Protein AF-U5DGU8-F1 (afdb_monomer_lite)

pLDDT: mean 71.36, std 16.79, range [36.91, 93.88]

Secondary structure (DSSP, 8-state):
--HHHHHHHHHHHHHHTTS--------------TT--GGGHHHHHSTTHHHHHHHHHHHS-----HHHHHHHHTS-HHHHHH---TTT--HHHHHHHHHHHHHHHHS-PPPP-----

Foldseek 3Di:
DPPVVVVVVVVVVVVVVPPDDPPPPPPDPLVDDPLQDPQLVLLSSPPCLVVQVVVCLVPVPRADDQSNLVSLLSHDPVRLVSSDPPPRDDPVSSVVNNVVSVVRNPPDPDPDPDPPD

Organism: Amborella trichopoda (NCBI:txid13333)

Sequence (117 aa):
MGFNQVFTVFLTVTSLLATSMPVLVQANDVKQPAWWPQCLMSVALVAGCAQEVYSFFQTGKNYPGVDCCEAVLSVGEQCWASFSVPGRLSPGLVHQLNSYCAFIVNTPSAPAPGKMG

InterPro domains:
  IPR008502 Prolamin-like domain [PF05617] (38-86)
  IPR044711 Egg cell-secreted protein 1.1-1.5 [PTHR35293] (24-113)

Structure (mmCIF, N/CA/C/O backbone):
data_AF-U5DGU8-F1
#
_entry.id   AF-U5DGU8-F1
#
loop_
_atom_site.group_PDB
_atom_site.id
_atom_site.type_symbol
_atom_site.label_atom_id
_atom_site.label_alt_id
_atom_site.label_comp_id
_atom_site.label_asym_id
_atom_site.label_entity_id
_atom_site.label_seq_id
_atom_site.pdbx_PDB_ins_code
_atom_site.Cartn_x
_atom_site.Cartn_y
_atom_site.Cartn_z
_atom_site.occupancy
_atom_site.B_iso_or_equiv
_atom_site.auth_seq_id
_atom_site.auth_comp_id
_atom_site.auth_asym_id
_atom_site.auth_atom_id
_atom_site.pdbx_PDB_model_num
ATOM 1 N N . MET A 1 1 ? 1.264 -7.554 -68.930 1.00 52.16 1 MET A N 1
ATOM 2 C CA . MET A 1 1 ? 1.119 -8.532 -67.829 1.00 52.16 1 MET A CA 1
ATOM 3 C C . MET A 1 1 ? 1.616 -7.918 -66.516 1.00 52.16 1 MET A C 1
ATOM 5 O O . MET A 1 1 ? 2.797 -8.027 -66.234 1.00 52.16 1 MET A O 1
ATOM 9 N N . GLY A 1 2 ? 0.773 -7.222 -65.740 1.00 55.28 2 GLY A N 1
ATOM 10 C CA . GLY A 1 2 ? 1.254 -6.501 -64.539 1.00 55.28 2 GLY A CA 1
ATOM 11 C C . GLY A 1 2 ? 0.233 -6.256 -63.425 1.00 55.28 2 GLY A C 1
ATOM 12 O O . GLY A 1 2 ? 0.632 -5.967 -62.308 1.00 55.28 2 GLY A O 1
ATOM 13 N N . PHE A 1 3 ? -1.068 -6.427 -63.680 1.00 52.91 3 PHE A N 1
ATOM 14 C CA . PHE A 1 3 ? -2.097 -6.188 -62.662 1.00 52.91 3 PHE A CA 1
ATOM 15 C C . PHE A 1 3 ? -2.157 -7.332 -61.633 1.00 52.91 3 PHE A C 1
ATOM 17 O O . PHE A 1 3 ? -2.158 -7.078 -60.438 1.00 52.91 3 PHE A O 1
ATOM 24 N N . ASN A 1 4 ? -2.072 -8.593 -62.078 1.00 53.94 4 ASN A N 1
ATOM 25 C CA . ASN A 1 4 ? -2.151 -9.769 -61.193 1.00 53.94 4 ASN A CA 1
ATOM 26 C C . ASN A 1 4 ? -1.038 -9.825 -60.132 1.00 53.94 4 ASN A C 1
ATOM 28 O O . ASN A 1 4 ? -1.293 -10.240 -59.010 1.00 53.94 4 ASN A O 1
ATOM 32 N N . GLN A 1 5 ? 0.168 -9.355 -60.463 1.00 56.62 5 GLN A N 1
ATOM 33 C CA . GLN A 1 5 ? 1.299 -9.338 -59.527 1.00 56.62 5 GLN A CA 1
ATOM 34 C C . GLN A 1 5 ? 1.093 -8.317 -58.398 1.00 56.62 5 GLN A C 1
ATOM 36 O O . GLN A 1 5 ? 1.489 -8.566 -57.264 1.00 56.62 5 GLN A O 1
ATOM 41 N N . VAL A 1 6 ? 0.426 -7.191 -58.684 1.00 58.25 6 VAL A N 1
ATOM 42 C CA . VAL A 1 6 ? 0.126 -6.162 -57.678 1.00 58.25 6 VAL A CA 1
ATOM 43 C C . VAL A 1 6 ? -0.862 -6.706 -56.644 1.00 58.25 6 VAL A C 1
ATOM 45 O O . VAL A 1 6 ? -0.614 -6.580 -55.449 1.00 58.25 6 VAL A O 1
ATOM 48 N N . PHE A 1 7 ? -1.923 -7.398 -57.074 1.00 58.50 7 PHE A N 1
ATOM 49 C CA . PHE A 1 7 ? -2.886 -8.011 -56.146 1.00 58.50 7 PHE A CA 1
ATOM 50 C C . PHE A 1 7 ? -2.251 -9.102 -55.282 1.00 58.50 7 PHE A C 1
ATOM 52 O O . PHE A 1 7 ? -2.524 -9.163 -54.085 1.00 58.50 7 PHE A O 1
ATOM 59 N N . THR A 1 8 ? -1.365 -9.926 -55.851 1.00 56.53 8 THR A N 1
ATOM 60 C CA . THR A 1 8 ? -0.654 -10.960 -55.088 1.00 56.53 8 THR A CA 1
ATOM 61 C C . THR A 1 8 ? 0.252 -10.356 -54.015 1.00 56.53 8 THR A C 1
ATOM 63 O O . THR A 1 8 ? 0.268 -10.862 -52.898 1.00 56.53 8 THR A O 1
ATOM 66 N N . VAL A 1 9 ? 0.946 -9.249 -54.306 1.00 60.03 9 VAL A N 1
ATOM 67 C CA . VAL A 1 9 ? 1.784 -8.548 -53.316 1.00 60.03 9 VAL A CA 1
ATOM 68 C C . VAL A 1 9 ? 0.937 -7.908 -52.211 1.00 60.03 9 VAL A C 1
ATOM 70 O O . VAL A 1 9 ? 1.295 -8.001 -51.041 1.00 60.03 9 VAL A O 1
ATOM 73 N N . PHE A 1 10 ? -0.214 -7.311 -52.534 1.00 59.59 10 PHE A N 1
ATOM 74 C CA . PHE A 1 10 ? -1.105 -6.757 -51.506 1.00 59.59 10 PHE A CA 1
ATOM 75 C C . PHE A 1 10 ? -1.653 -7.841 -50.564 1.00 59.59 10 PHE A C 1
ATOM 77 O O . PHE A 1 10 ? -1.661 -7.641 -49.350 1.00 59.59 10 PHE A O 1
ATOM 84 N N . LEU A 1 11 ? -2.046 -9.004 -51.099 1.00 56.34 11 LEU A N 1
ATOM 85 C CA . LEU A 1 11 ? -2.595 -10.110 -50.303 1.00 56.34 11 LEU A CA 1
ATOM 86 C C . LEU A 1 11 ? -1.550 -10.776 -49.392 1.00 56.34 11 LEU A C 1
ATOM 88 O O . LEU A 1 11 ? -1.877 -11.177 -48.267 1.00 56.34 11 LEU A O 1
ATOM 92 N N . THR A 1 12 ? -0.290 -10.873 -49.831 1.00 56.91 12 THR A N 1
ATOM 93 C CA . THR A 1 12 ? 0.796 -11.398 -48.988 1.00 56.91 12 THR A CA 1
ATOM 94 C C . THR A 1 12 ? 1.174 -10.415 -47.881 1.00 56.91 12 THR A C 1
ATOM 96 O O . THR A 1 12 ? 1.367 -10.844 -46.744 1.00 56.91 12 THR A O 1
ATOM 99 N N . VAL A 1 13 ? 1.180 -9.104 -48.156 1.00 58.38 13 VAL A N 1
ATOM 100 C CA . VAL A 1 13 ? 1.439 -8.065 -47.141 1.00 58.38 13 VAL A CA 1
ATOM 101 C C . VAL A 1 13 ? 0.352 -8.046 -46.059 1.00 58.38 13 VAL A C 1
ATOM 103 O O . VAL A 1 13 ? 0.683 -7.967 -44.878 1.00 58.38 13 VAL A O 1
ATOM 106 N N . THR A 1 14 ? -0.930 -8.200 -46.412 1.00 57.19 14 THR A N 1
ATOM 107 C CA . THR A 1 14 ? -2.007 -8.299 -45.404 1.00 57.19 14 THR A CA 1
ATOM 108 C C . THR A 1 14 ? -1.946 -9.583 -44.578 1.00 57.19 14 THR A C 1
ATOM 110 O O . THR A 1 14 ? -2.279 -9.559 -43.396 1.00 57.19 14 THR A O 1
ATOM 113 N N . SER A 1 15 ? -1.490 -10.695 -45.160 1.00 55.06 15 SER A N 1
ATOM 114 C CA . SER A 1 15 ? -1.398 -11.976 -44.442 1.00 55.06 15 SER A CA 1
ATOM 115 C C . SER A 1 15 ? -0.240 -12.002 -43.435 1.00 55.06 15 SER A C 1
ATOM 117 O O . SER A 1 15 ? -0.365 -12.624 -42.383 1.00 55.06 15 SER A O 1
ATOM 119 N N . LEU A 1 16 ? 0.863 -11.283 -43.699 1.00 53.12 16 LEU A N 1
ATOM 120 C CA . LEU A 1 16 ? 1.995 -11.181 -42.763 1.00 53.12 16 LEU A CA 1
ATOM 121 C C . LEU A 1 16 ? 1.706 -10.317 -41.522 1.00 53.12 16 LEU A C 1
ATOM 123 O O . LEU A 1 16 ? 2.445 -10.399 -40.544 1.00 53.12 16 LEU A O 1
ATOM 127 N N . LEU A 1 17 ? 0.634 -9.521 -41.521 1.00 55.12 17 LEU A N 1
ATOM 128 C CA . LEU A 1 17 ? 0.213 -8.733 -40.355 1.00 55.12 17 LEU A CA 1
ATOM 129 C C . LEU A 1 17 ? -0.629 -9.547 -39.352 1.00 55.12 17 LEU A C 1
ATOM 131 O O . LEU A 1 17 ? -0.945 -9.048 -38.275 1.00 55.12 17 LEU A O 1
ATOM 135 N N . ALA A 1 18 ? -0.983 -10.798 -39.672 1.00 52.88 18 ALA A N 1
ATOM 136 C CA . ALA A 1 18 ? -1.818 -11.650 -38.820 1.00 52.88 18 ALA A CA 1
ATOM 137 C C . ALA A 1 18 ? -1.029 -12.551 -37.845 1.00 52.88 18 ALA A C 1
ATOM 139 O O . ALA A 1 18 ? -1.637 -13.279 -37.063 1.00 52.88 18 ALA A O 1
ATOM 140 N N . THR A 1 19 ? 0.308 -12.503 -37.839 1.00 56.03 19 THR A N 1
ATOM 141 C CA . THR A 1 19 ? 1.147 -13.330 -36.951 1.00 56.03 19 THR A CA 1
ATOM 142 C C . THR A 1 19 ? 2.094 -12.496 -36.096 1.00 56.03 19 THR A C 1
ATOM 144 O O . THR A 1 19 ? 3.308 -12.650 -36.171 1.00 56.03 19 THR A O 1
ATOM 147 N N . SER A 1 20 ? 1.532 -11.619 -35.270 1.00 59.81 20 SER A N 1
ATOM 148 C CA . SER A 1 20 ? 2.118 -11.207 -33.986 1.00 59.81 20 SER A CA 1
ATOM 149 C C . SER A 1 20 ? 1.152 -10.279 -33.258 1.00 59.81 20 SER A C 1
ATOM 151 O O . SER A 1 20 ? 1.414 -9.100 -33.054 1.00 59.81 20 SER A O 1
ATOM 153 N N . MET A 1 21 ? 0.020 -10.820 -32.812 1.00 62.38 21 MET A N 1
ATOM 154 C CA . MET A 1 21 ? -0.571 -10.276 -31.595 1.00 62.38 21 MET A CA 1
ATOM 155 C C . MET A 1 21 ? 0.215 -10.906 -30.440 1.00 62.38 21 MET A C 1
ATOM 157 O O . MET A 1 21 ? -0.055 -12.063 -30.108 1.00 62.38 21 MET A O 1
ATOM 161 N N . PRO A 1 22 ? 1.176 -10.224 -29.785 1.00 52.09 22 PRO A N 1
ATOM 162 C CA . PRO A 1 22 ? 1.219 -10.424 -28.353 1.00 52.09 22 PRO A CA 1
ATOM 163 C C . PRO A 1 22 ? -0.173 -10.011 -27.873 1.00 52.09 22 PRO A C 1
ATOM 165 O O . PRO A 1 22 ? -0.683 -8.962 -28.270 1.00 52.09 22 PRO A O 1
ATOM 168 N N . VAL A 1 23 ? -0.827 -10.860 -27.087 1.00 47.16 23 VAL A N 1
ATOM 169 C CA . VAL A 1 23 ? -1.961 -10.428 -26.276 1.00 47.16 23 VAL A CA 1
ATOM 170 C C . VAL A 1 23 ? -1.452 -9.247 -25.450 1.00 47.16 23 VAL A C 1
ATOM 172 O O . VAL A 1 23 ? -0.840 -9.422 -24.402 1.00 47.16 23 VAL A O 1
ATOM 175 N N . LEU A 1 24 ? -1.640 -8.029 -25.953 1.00 46.56 24 LEU A N 1
ATOM 176 C CA . LEU A 1 24 ? -1.603 -6.846 -25.129 1.00 46.56 24 LEU A CA 1
ATOM 177 C C . LEU A 1 24 ? -2.921 -6.906 -24.376 1.00 46.56 24 LEU A C 1
ATOM 179 O O . LEU A 1 24 ? -3.952 -6.417 -24.834 1.00 46.56 24 LEU A O 1
ATOM 183 N N . VAL A 1 25 ? -2.876 -7.555 -23.212 1.00 50.56 25 VAL A N 1
ATOM 184 C CA . VAL A 1 25 ? -3.630 -7.060 -22.067 1.00 50.56 25 VAL A CA 1
ATOM 185 C C . VAL A 1 25 ? -3.321 -5.567 -22.031 1.00 50.56 25 VAL A C 1
ATOM 187 O O . VAL A 1 25 ? -2.231 -5.160 -21.638 1.00 50.56 25 VAL A O 1
ATOM 190 N N . GLN A 1 26 ? -4.238 -4.757 -22.553 1.00 44.59 26 GLN A N 1
ATOM 191 C CA . GLN A 1 26 ? -4.251 -3.324 -22.318 1.00 44.59 26 GLN A CA 1
ATOM 192 C C . GLN A 1 26 ? -4.596 -3.163 -20.840 1.00 44.59 26 GLN A C 1
ATOM 194 O O . GLN A 1 26 ? -5.747 -2.963 -20.458 1.00 44.59 26 GLN A O 1
ATOM 199 N N . ALA A 1 27 ? -3.583 -3.349 -19.996 1.00 45.06 27 ALA A N 1
ATOM 200 C CA . ALA A 1 27 ? -3.565 -2.732 -18.696 1.00 45.06 27 ALA A CA 1
ATOM 201 C C . ALA A 1 27 ? -3.584 -1.232 -18.981 1.00 45.06 27 ALA A C 1
ATOM 203 O O . ALA A 1 27 ? -2.708 -0.713 -19.670 1.00 45.06 27 ALA A O 1
ATOM 204 N N . ASN A 1 28 ? -4.655 -0.591 -18.525 1.00 50.50 28 ASN A N 1
ATOM 205 C CA . ASN A 1 28 ? -4.806 0.851 -18.437 1.00 50.50 28 ASN A CA 1
ATOM 206 C C . ASN A 1 28 ? -3.444 1.516 -18.162 1.00 50.50 28 ASN A C 1
ATOM 208 O O . ASN A 1 28 ? -2.706 1.015 -17.311 1.00 50.50 28 ASN A O 1
ATOM 212 N N . ASP A 1 29 ? -3.129 2.604 -18.871 1.00 44.03 29 ASP A N 1
ATOM 213 C CA . ASP A 1 29 ? -1.922 3.429 -18.705 1.00 44.03 29 ASP A CA 1
ATOM 214 C C . ASP A 1 29 ? -1.916 4.063 -17.301 1.00 44.03 29 ASP A C 1
ATOM 216 O O . ASP A 1 29 ? -2.130 5.254 -17.092 1.00 44.03 29 ASP A O 1
ATOM 220 N N . VAL A 1 30 ? -1.714 3.238 -16.278 1.00 47.88 30 VAL A N 1
ATOM 221 C CA . VAL A 1 30 ? -1.192 3.688 -15.006 1.00 47.88 30 VAL A CA 1
ATOM 222 C C . VAL A 1 30 ? 0.249 4.009 -15.339 1.00 47.88 30 VAL A C 1
ATOM 224 O O . VAL A 1 30 ? 1.056 3.107 -15.547 1.00 47.88 30 VAL A O 1
ATOM 227 N N . LYS A 1 31 ? 0.575 5.297 -15.447 1.00 46.31 31 LYS A N 1
ATOM 228 C CA . LYS A 1 31 ? 1.955 5.769 -15.535 1.00 46.31 31 LYS A CA 1
ATOM 229 C C . LYS A 1 31 ? 2.701 5.318 -14.280 1.00 46.31 31 LYS A C 1
ATOM 231 O O . LYS A 1 31 ? 2.775 6.034 -13.282 1.00 46.31 31 LYS A O 1
ATOM 236 N N . GLN A 1 32 ? 3.192 4.087 -14.299 1.00 53.59 32 GLN A N 1
ATOM 237 C CA . GLN A 1 32 ? 3.846 3.490 -13.158 1.00 53.59 32 GLN A CA 1
ATOM 238 C C . GLN A 1 32 ? 5.252 4.051 -13.036 1.00 53.59 32 GLN A C 1
ATOM 240 O O . GLN A 1 32 ? 5.968 4.179 -14.033 1.00 53.59 32 GLN A O 1
ATOM 245 N N . PRO A 1 33 ? 5.678 4.409 -11.822 1.00 53.00 33 PRO A N 1
ATOM 246 C CA . PRO A 1 33 ? 7.024 4.889 -11.642 1.00 53.00 33 PRO A CA 1
ATOM 247 C C . PRO A 1 33 ? 7.992 3.697 -11.736 1.00 53.00 33 PRO A C 1
ATOM 249 O O . PRO A 1 33 ? 7.708 2.610 -11.240 1.00 53.00 33 PRO A O 1
ATOM 252 N N . ALA A 1 34 ? 9.141 3.899 -12.384 1.00 54.16 34 ALA A N 1
ATOM 253 C CA . ALA A 1 34 ? 10.083 2.852 -12.814 1.00 54.16 34 ALA A CA 1
ATOM 254 C C . ALA A 1 34 ? 10.672 1.949 -11.700 1.00 54.16 34 ALA A C 1
ATOM 256 O O . ALA A 1 34 ? 11.447 1.043 -11.986 1.00 54.16 34 ALA A O 1
ATOM 257 N N . TRP A 1 35 ? 10.322 2.189 -10.436 1.00 58.25 35 TRP A N 1
ATOM 258 C CA . TRP A 1 35 ? 10.763 1.449 -9.251 1.00 58.25 35 TRP A CA 1
ATOM 259 C C . TRP A 1 35 ? 9.704 0.460 -8.722 1.00 58.25 35 TRP A C 1
ATOM 261 O O . TRP A 1 35 ? 9.895 -0.140 -7.667 1.00 58.25 35 TRP A O 1
ATOM 271 N N . TRP A 1 36 ? 8.583 0.295 -9.433 1.00 63.84 36 TRP A N 1
ATOM 272 C CA . TRP A 1 36 ? 7.448 -0.529 -9.018 1.00 63.84 36 TRP A CA 1
ATOM 273 C C . TRP A 1 36 ? 7.527 -1.955 -9.612 1.00 63.84 36 TRP A C 1
ATOM 275 O O . TRP A 1 36 ? 7.247 -2.128 -10.800 1.00 63.84 36 TRP A O 1
ATOM 285 N N . PRO A 1 37 ? 7.901 -3.000 -8.845 1.00 67.88 37 PRO A N 1
ATOM 286 C CA . PRO A 1 37 ? 7.967 -4.370 -9.353 1.00 67.88 37 PRO A CA 1
ATOM 287 C C . PRO A 1 37 ? 6.603 -4.882 -9.846 1.00 67.88 37 PRO A C 1
ATOM 289 O O . PRO A 1 37 ? 5.555 -4.538 -9.296 1.00 67.88 37 PRO A O 1
ATOM 292 N N . GLN A 1 38 ? 6.621 -5.779 -10.842 1.00 70.81 38 GLN A N 1
ATOM 293 C CA . GLN A 1 38 ? 5.431 -6.422 -11.438 1.00 70.81 38 GLN A CA 1
ATOM 294 C C . GLN A 1 38 ? 4.525 -7.141 -10.431 1.00 70.81 38 GLN A C 1
ATOM 296 O O . GLN A 1 38 ? 3.397 -7.490 -10.749 1.00 70.81 38 GLN A O 1
ATOM 301 N N . CYS A 1 39 ? 4.988 -7.394 -9.216 1.00 78.38 39 CYS A N 1
ATOM 302 C CA . CYS A 1 39 ? 4.172 -8.050 -8.208 1.00 78.38 39 CYS A CA 1
ATOM 303 C C . CYS A 1 39 ? 3.547 -7.091 -7.184 1.00 78.38 39 CYS A C 1
ATOM 305 O O . CYS A 1 39 ? 2.815 -7.520 -6.301 1.00 78.38 39 CYS A O 1
ATOM 307 N N . LEU A 1 40 ? 3.747 -5.783 -7.368 1.00 81.56 40 LEU A N 1
ATOM 308 C CA . LEU A 1 40 ? 2.946 -4.740 -6.735 1.00 81.56 40 LEU A CA 1
ATOM 309 C C . LEU A 1 40 ? 1.845 -4.205 -7.675 1.00 81.56 40 LEU A C 1
ATOM 311 O O . LEU A 1 40 ? 1.244 -3.172 -7.383 1.00 81.56 40 LEU A O 1
ATOM 315 N N . MET A 1 41 ? 1.561 -4.864 -8.808 1.00 77.69 41 MET A N 1
ATOM 316 C CA . MET A 1 41 ? 0.510 -4.418 -9.743 1.00 77.69 41 MET A CA 1
ATOM 317 C C . MET A 1 41 ? -0.845 -4.253 -9.062 1.00 77.69 41 MET A C 1
ATOM 319 O O . MET A 1 41 ? -1.530 -3.283 -9.351 1.00 77.69 41 MET A O 1
ATOM 323 N N . SER A 1 42 ? -1.198 -5.124 -8.114 1.00 78.69 42 SER A N 1
ATOM 324 C CA . SER A 1 42 ? -2.452 -5.031 -7.354 1.00 78.69 42 SER A CA 1
ATOM 325 C C . SER A 1 42 ? -2.642 -3.645 -6.728 1.00 78.69 42 SER A C 1
ATOM 327 O O . SER A 1 42 ? -3.712 -3.059 -6.822 1.00 78.69 42 SER A O 1
ATOM 329 N N . VAL A 1 43 ? -1.570 -3.078 -6.172 1.00 81.00 43 VAL A N 1
ATOM 330 C CA . VAL A 1 43 ? -1.544 -1.745 -5.548 1.00 81.00 43 VAL A CA 1
ATOM 331 C C . VAL A 1 43 ? -1.516 -0.628 -6.600 1.00 81.00 43 VAL A C 1
ATOM 333 O O . VAL A 1 43 ? -2.067 0.444 -6.378 1.00 81.00 43 VAL A O 1
ATOM 336 N N . ALA A 1 44 ? -0.905 -0.858 -7.762 1.00 80.69 44 ALA A N 1
ATOM 337 C CA . ALA A 1 44 ? -0.875 0.124 -8.846 1.00 80.69 44 ALA A CA 1
ATOM 338 C C . ALA A 1 44 ? -2.198 0.241 -9.614 1.00 80.69 44 ALA A C 1
ATOM 340 O O . ALA A 1 44 ? -2.502 1.305 -10.147 1.00 80.69 44 ALA A O 1
ATOM 341 N N . LEU A 1 45 ? -2.971 -0.844 -9.673 1.00 83.50 45 LEU A N 1
ATOM 342 C CA . LEU A 1 45 ? -4.285 -0.878 -10.312 1.00 83.50 45 LEU A CA 1
ATOM 343 C C . LEU A 1 45 ? -5.332 -0.093 -9.512 1.00 83.50 45 LEU A C 1
ATOM 345 O O . LEU A 1 45 ? -6.283 0.423 -10.097 1.00 83.50 45 LEU A O 1
ATOM 349 N N . VAL A 1 46 ? -5.144 0.039 -8.196 1.00 86.81 46 VAL A N 1
ATOM 350 C CA . VAL A 1 46 ? -5.987 0.892 -7.357 1.00 86.81 46 VAL A CA 1
ATOM 351 C C . VAL A 1 46 ? -5.533 2.345 -7.497 1.00 86.81 46 VAL A C 1
ATOM 353 O O . VAL A 1 46 ? -4.409 2.714 -7.145 1.00 86.81 46 VAL A O 1
ATOM 356 N N . ALA A 1 47 ? -6.425 3.189 -8.016 1.00 85.12 47 ALA A N 1
ATOM 357 C CA . ALA A 1 47 ? -6.145 4.598 -8.260 1.00 85.12 47 ALA A CA 1
ATOM 358 C C . ALA A 1 47 ? -5.653 5.301 -6.982 1.00 85.12 47 ALA A C 1
ATOM 360 O O . ALA A 1 47 ? -6.313 5.280 -5.948 1.00 85.12 47 ALA A O 1
ATOM 361 N N . GLY A 1 48 ? -4.473 5.922 -7.050 1.00 85.12 48 GLY A N 1
ATOM 362 C CA . GLY A 1 48 ? -3.873 6.652 -5.928 1.00 85.12 48 GLY A CA 1
ATOM 363 C C . GLY A 1 48 ? -3.209 5.781 -4.855 1.00 85.12 48 GLY A C 1
ATOM 364 O O . GLY A 1 48 ? -2.368 6.292 -4.118 1.00 85.12 48 GLY A O 1
ATOM 365 N N . CYS A 1 49 ? -3.471 4.474 -4.815 1.00 89.38 49 CYS A N 1
ATOM 366 C CA . CYS A 1 49 ? -2.937 3.582 -3.784 1.00 89.38 49 CYS A CA 1
ATOM 367 C C . CYS A 1 49 ? -1.405 3.497 -3.818 1.00 89.38 49 CYS A C 1
ATOM 369 O O . CYS A 1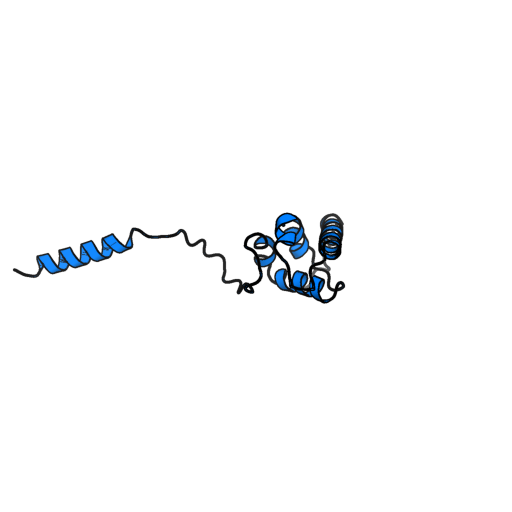 49 ? -0.745 3.558 -2.782 1.00 89.38 49 CYS A O 1
ATOM 371 N N . ALA A 1 50 ? -0.811 3.503 -5.016 1.00 85.69 50 ALA A N 1
ATOM 372 C CA . ALA A 1 50 ? 0.638 3.592 -5.167 1.00 85.69 50 ALA A CA 1
ATOM 373 C C . ALA A 1 50 ? 1.247 4.833 -4.486 1.00 85.69 50 ALA A C 1
ATOM 375 O O . ALA A 1 50 ? 2.310 4.759 -3.864 1.00 85.69 50 ALA A O 1
ATOM 376 N N . GLN A 1 51 ? 0.555 5.972 -4.570 1.00 86.50 51 GLN A N 1
ATOM 377 C CA . GLN A 1 51 ? 0.972 7.211 -3.923 1.00 86.50 51 GLN A CA 1
ATOM 378 C C . GLN A 1 51 ? 0.768 7.151 -2.407 1.00 86.50 51 GLN A C 1
ATOM 380 O O . GLN A 1 51 ? 1.625 7.639 -1.673 1.00 86.50 51 GLN A O 1
ATOM 385 N N . GLU A 1 52 ? -0.323 6.551 -1.927 1.00 89.44 52 GLU A N 1
ATOM 386 C CA . GLU A 1 52 ? -0.573 6.381 -0.491 1.00 89.44 52 GLU A CA 1
ATOM 387 C C . GLU A 1 52 ? 0.499 5.513 0.165 1.00 89.44 52 GLU A C 1
ATOM 389 O O . GLU A 1 52 ? 1.115 5.924 1.148 1.00 89.44 52 GLU A O 1
ATOM 394 N N . VAL A 1 53 ? 0.797 4.362 -0.440 1.00 87.81 53 VAL A N 1
ATOM 395 C CA . VAL A 1 53 ? 1.859 3.451 -0.004 1.00 87.81 53 VAL A CA 1
ATOM 396 C C . VAL A 1 53 ? 3.215 4.154 -0.030 1.00 87.81 53 VAL A C 1
ATOM 398 O O . VAL A 1 53 ? 3.973 4.095 0.938 1.00 87.81 53 VAL A O 1
ATOM 401 N N . TYR A 1 54 ? 3.527 4.887 -1.101 1.00 84.69 54 TYR A N 1
ATOM 402 C CA . TYR A 1 54 ? 4.765 5.660 -1.170 1.00 84.69 54 TYR A CA 1
ATOM 403 C C . TYR A 1 54 ? 4.840 6.746 -0.084 1.00 84.69 54 TYR A C 1
ATOM 405 O O . TYR A 1 54 ? 5.875 6.919 0.561 1.00 84.69 54 TYR A O 1
ATOM 413 N N . SER A 1 55 ? 3.746 7.467 0.164 1.00 85.81 55 SER A N 1
ATOM 414 C CA . SER A 1 55 ? 3.646 8.479 1.222 1.00 85.81 55 SER A CA 1
ATOM 415 C C . SER A 1 55 ? 3.833 7.869 2.614 1.00 85.81 55 SER A C 1
ATOM 417 O O . SER A 1 55 ? 4.557 8.428 3.447 1.00 85.81 55 SER A O 1
ATOM 419 N N . PHE A 1 56 ? 3.269 6.681 2.847 1.00 88.31 56 PHE A N 1
ATOM 420 C CA . PHE A 1 56 ? 3.489 5.902 4.058 1.00 88.31 56 PHE A CA 1
ATOM 421 C C . PHE A 1 56 ? 4.975 5.580 4.247 1.00 88.31 56 PHE A C 1
ATOM 423 O O . PHE A 1 56 ? 5.534 5.905 5.290 1.00 88.31 56 PHE A O 1
ATOM 430 N N . PHE A 1 57 ? 5.660 5.044 3.232 1.00 85.00 57 PHE A N 1
ATOM 431 C CA . PHE A 1 57 ? 7.096 4.742 3.336 1.00 85.00 57 PHE A CA 1
ATOM 432 C C . PHE A 1 57 ? 7.983 5.984 3.485 1.00 85.00 57 PHE A C 1
ATOM 434 O O . PHE A 1 57 ? 9.060 5.922 4.077 1.00 85.00 57 PHE A O 1
ATOM 441 N N . GLN A 1 58 ? 7.544 7.138 2.984 1.00 82.88 58 GLN A N 1
ATOM 442 C CA . GLN A 1 58 ? 8.288 8.383 3.145 1.00 82.88 58 GLN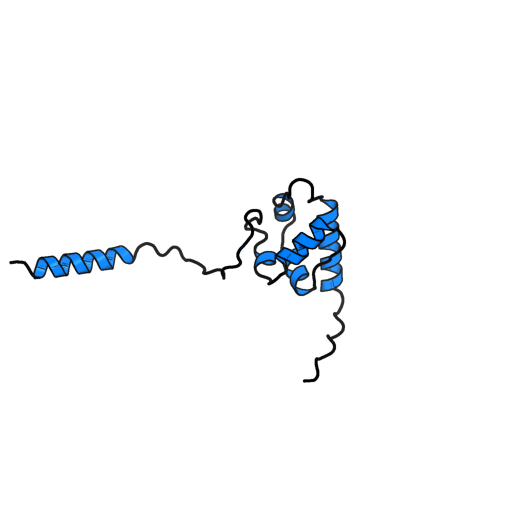 A CA 1
ATOM 443 C C . GLN A 1 58 ? 8.144 9.013 4.530 1.00 82.88 58 GLN A C 1
ATOM 445 O O . GLN A 1 58 ? 9.113 9.611 5.000 1.00 82.88 58 GLN A O 1
ATOM 450 N N . THR A 1 59 ? 6.952 8.935 5.129 1.00 83.31 59 THR A N 1
ATOM 451 C CA . THR A 1 59 ? 6.581 9.692 6.340 1.00 83.31 59 THR A CA 1
ATOM 452 C C . THR A 1 59 ? 6.395 8.822 7.581 1.00 83.31 59 THR A C 1
ATOM 454 O O . THR A 1 59 ? 6.479 9.334 8.696 1.00 83.31 59 THR A O 1
ATOM 457 N N . GLY A 1 60 ? 6.094 7.534 7.402 1.00 82.94 60 GLY A N 1
ATOM 458 C CA . GLY A 1 60 ? 5.679 6.587 8.441 1.00 82.94 60 GLY A CA 1
ATOM 459 C C . GLY A 1 60 ? 4.315 6.888 9.074 1.00 82.94 60 GLY A C 1
ATOM 460 O O . GLY A 1 60 ? 3.961 6.257 10.068 1.00 82.94 60 GLY A O 1
ATOM 461 N N . LYS A 1 61 ? 3.575 7.883 8.561 1.00 81.81 61 LYS A N 1
ATOM 462 C CA . LYS A 1 61 ? 2.378 8.445 9.218 1.00 81.81 61 LYS A CA 1
ATOM 463 C C . LYS A 1 61 ? 1.141 8.491 8.332 1.00 81.81 61 LYS A C 1
ATOM 465 O O . LYS A 1 61 ? 0.033 8.463 8.854 1.00 81.81 61 LYS A O 1
ATOM 470 N N . ASN A 1 62 ? 1.314 8.605 7.019 1.00 86.69 62 ASN A N 1
ATOM 471 C CA . ASN A 1 62 ? 0.197 8.689 6.088 1.00 86.69 62 ASN A CA 1
ATOM 472 C C . ASN A 1 62 ? -0.260 7.287 5.678 1.00 86.69 62 ASN A C 1
ATOM 474 O O . ASN A 1 62 ? 0.258 6.741 4.708 1.00 86.69 62 ASN A O 1
ATOM 478 N N . TYR A 1 63 ? -1.173 6.701 6.447 1.00 89.94 63 TYR A N 1
ATOM 479 C CA . TYR A 1 63 ? -1.680 5.356 6.195 1.00 89.94 63 TYR A CA 1
ATOM 480 C C . TYR A 1 63 ? -2.650 5.316 5.002 1.00 89.94 63 TYR A C 1
ATOM 482 O O . TYR A 1 63 ? -3.413 6.266 4.830 1.00 89.94 63 TYR A O 1
ATOM 490 N N . PRO A 1 64 ? -2.629 4.239 4.196 1.00 91.56 64 PRO A N 1
ATOM 491 C CA . PRO A 1 64 ? -3.552 4.073 3.077 1.00 91.56 64 PRO A CA 1
ATOM 492 C C . PRO A 1 64 ? -5.002 3.830 3.509 1.00 91.56 64 PRO A C 1
ATOM 494 O O . PRO A 1 64 ? -5.264 3.344 4.605 1.00 91.56 64 PRO A O 1
ATOM 497 N N . GLY A 1 65 ? -5.947 4.138 2.623 1.00 91.81 65 GLY A N 1
ATOM 498 C CA . GLY A 1 65 ? -7.368 3.838 2.819 1.00 91.81 65 GLY A CA 1
ATOM 499 C C . GLY A 1 65 ? -7.715 2.347 2.699 1.00 91.81 65 GLY A C 1
ATOM 500 O O . GLY A 1 65 ? -6.876 1.523 2.333 1.00 91.81 65 GLY A O 1
ATOM 501 N N . VAL A 1 66 ? -8.981 2.001 2.968 1.00 91.81 66 VAL A N 1
ATOM 502 C CA . VAL A 1 66 ? -9.470 0.606 2.977 1.00 91.81 66 VAL A CA 1
ATOM 503 C C . VAL A 1 66 ? -9.296 -0.097 1.626 1.00 91.81 66 VAL A C 1
ATOM 505 O O . VAL A 1 66 ? -8.689 -1.163 1.593 1.00 91.81 66 VAL A O 1
ATOM 508 N N . ASP A 1 67 ? -9.694 0.537 0.517 1.00 89.56 67 ASP A N 1
ATOM 509 C CA . ASP A 1 67 ? -9.567 -0.036 -0.834 1.00 89.56 67 ASP A CA 1
ATOM 510 C C . ASP A 1 67 ? -8.097 -0.279 -1.212 1.00 89.56 67 ASP A C 1
ATOM 512 O O . ASP A 1 67 ? -7.733 -1.268 -1.850 1.00 89.56 67 ASP A O 1
ATOM 516 N N . CYS A 1 68 ? -7.211 0.623 -0.781 1.00 91.31 68 CYS A N 1
ATOM 517 C CA . CYS A 1 68 ? -5.779 0.459 -0.984 1.00 91.31 68 CYS A CA 1
ATOM 518 C C . CYS A 1 68 ? -5.212 -0.664 -0.105 1.00 91.31 68 CYS A C 1
ATOM 520 O O . CYS A 1 68 ? -4.353 -1.432 -0.540 1.00 91.31 68 CYS A O 1
ATOM 522 N N . CYS A 1 69 ? -5.719 -0.804 1.117 1.00 93.25 69 CYS A N 1
ATOM 523 C CA . CYS A 1 69 ? -5.293 -1.842 2.038 1.00 93.25 69 CYS A CA 1
ATOM 524 C C . CYS A 1 69 ? -5.671 -3.256 1.589 1.00 93.25 69 CYS A C 1
ATOM 526 O O . CYS A 1 69 ? -4.875 -4.171 1.786 1.00 93.25 69 CYS A O 1
ATOM 528 N N . GLU A 1 70 ? -6.805 -3.451 0.920 1.00 92.06 70 GLU A N 1
ATOM 529 C CA . GLU A 1 70 ? -7.127 -4.742 0.294 1.00 92.06 70 GLU A CA 1
ATOM 530 C C . GLU A 1 70 ? -6.087 -5.131 -0.771 1.00 92.06 70 GLU A C 1
ATOM 532 O O . GLU A 1 70 ? -5.610 -6.273 -0.823 1.00 92.06 70 GLU A O 1
ATOM 537 N N . ALA A 1 71 ? -5.657 -4.160 -1.581 1.00 90.62 71 ALA A N 1
ATOM 538 C CA . ALA A 1 71 ? -4.618 -4.373 -2.580 1.00 90.62 71 ALA A CA 1
ATOM 539 C C . ALA A 1 71 ? -3.239 -4.631 -1.955 1.00 90.62 71 ALA A C 1
ATOM 541 O O . ALA A 1 71 ? -2.505 -5.488 -2.445 1.00 90.62 71 ALA A O 1
ATOM 542 N N . VAL A 1 72 ? -2.898 -3.933 -0.868 1.00 90.88 72 VAL A N 1
ATOM 543 C CA . VAL A 1 72 ? -1.661 -4.140 -0.095 1.00 90.88 72 VAL A CA 1
ATOM 544 C C . VAL A 1 72 ? -1.607 -5.545 0.500 1.00 90.88 72 VAL A C 1
ATOM 546 O O . VAL A 1 72 ? -0.587 -6.214 0.366 1.00 90.88 72 VAL A O 1
ATOM 549 N N . LEU A 1 73 ? -2.699 -6.023 1.103 1.00 91.19 73 LEU A N 1
ATOM 550 C CA . LEU A 1 73 ? -2.770 -7.370 1.684 1.00 91.19 73 LEU A CA 1
ATOM 551 C C . LEU A 1 73 ? -2.690 -8.481 0.630 1.00 91.19 73 LEU A C 1
ATOM 553 O O . LEU A 1 73 ? -2.301 -9.603 0.943 1.00 91.19 73 LEU A O 1
ATOM 557 N N . SER A 1 74 ? -3.016 -8.165 -0.623 1.00 89.31 74 SER A N 1
ATOM 558 C CA . SER A 1 74 ? -2.868 -9.081 -1.757 1.00 89.31 74 SER A CA 1
ATOM 559 C C . SER A 1 74 ? -1.415 -9.208 -2.246 1.00 89.31 74 SER A C 1
ATOM 561 O O . SER A 1 74 ? -1.120 -10.047 -3.099 1.00 89.31 74 SER A O 1
ATOM 563 N N . VAL A 1 75 ? -0.493 -8.381 -1.738 1.00 86.62 75 VAL A N 1
ATOM 564 C CA . VAL A 1 75 ? 0.932 -8.419 -2.084 1.00 86.62 75 VAL A CA 1
ATOM 565 C C . VAL A 1 75 ? 1.686 -9.359 -1.143 1.00 86.62 75 VAL A C 1
ATOM 567 O O . VAL A 1 75 ? 1.721 -9.156 0.069 1.00 86.62 75 VAL A O 1
ATOM 570 N N . GLY A 1 76 ? 2.387 -10.341 -1.713 1.00 80.62 76 GLY A N 1
ATOM 571 C CA . GLY A 1 76 ? 3.257 -11.242 -0.951 1.00 80.62 76 GLY A CA 1
ATOM 572 C C . GLY A 1 76 ? 4.500 -10.559 -0.362 1.00 80.62 76 GLY A C 1
ATOM 573 O O . GLY A 1 76 ? 5.047 -9.613 -0.928 1.00 80.62 76 GLY A O 1
ATOM 574 N N . GLU A 1 77 ? 5.015 -11.078 0.752 1.00 77.88 77 GLU A N 1
ATOM 575 C CA . GLU A 1 77 ? 6.189 -10.525 1.449 1.00 77.88 77 GLU A CA 1
ATOM 576 C C . GLU A 1 77 ? 7.441 -10.443 0.557 1.00 77.88 77 GLU A C 1
ATOM 578 O O . GLU A 1 77 ? 8.184 -9.461 0.602 1.00 77.88 77 GLU A O 1
ATOM 583 N N . GLN A 1 78 ? 7.637 -11.422 -0.333 1.00 75.88 78 GLN A N 1
ATOM 584 C CA . GLN A 1 78 ? 8.735 -11.442 -1.307 1.00 75.88 78 GLN A CA 1
ATOM 585 C C . GLN A 1 78 ? 8.709 -10.255 -2.289 1.00 75.88 78 GLN A C 1
ATOM 587 O O . GLN A 1 78 ? 9.747 -9.842 -2.815 1.00 75.88 78 GLN A O 1
ATOM 592 N N . CYS A 1 79 ? 7.531 -9.675 -2.518 1.00 82.25 79 CYS A N 1
ATOM 593 C CA . CYS A 1 79 ? 7.354 -8.516 -3.386 1.00 82.25 79 CYS A CA 1
ATOM 594 C C . CYS A 1 79 ? 7.745 -7.223 -2.701 1.00 82.25 79 CYS A C 1
ATOM 596 O O . CYS A 1 79 ? 8.432 -6.395 -3.297 1.00 82.25 79 CYS A O 1
ATOM 598 N N . TRP A 1 80 ? 7.393 -7.098 -1.424 1.00 81.75 80 TRP A N 1
ATOM 599 C CA . TRP A 1 80 ? 7.876 -6.015 -0.582 1.00 81.75 80 TRP A CA 1
ATOM 600 C C . TRP A 1 80 ? 9.393 -6.067 -0.401 1.00 81.75 80 TRP A C 1
ATOM 602 O O . TRP A 1 80 ? 10.046 -5.032 -0.448 1.00 81.75 80 TRP A O 1
ATOM 612 N N . ALA A 1 81 ? 9.974 -7.264 -0.282 1.00 75.06 81 ALA A N 1
ATOM 613 C CA . ALA A 1 81 ? 11.425 -7.427 -0.216 1.00 75.06 81 ALA A CA 1
ATOM 614 C C . ALA A 1 81 ? 12.135 -6.955 -1.500 1.00 75.06 81 ALA A C 1
ATOM 616 O O . ALA A 1 81 ? 13.215 -6.371 -1.433 1.00 75.06 81 ALA A O 1
ATOM 617 N N . SER A 1 82 ? 11.515 -7.167 -2.667 1.00 70.44 82 SER A N 1
ATOM 618 C CA . SER A 1 82 ? 12.040 -6.694 -3.960 1.00 70.44 82 SER A CA 1
ATOM 619 C C . SER A 1 82 ? 11.864 -5.186 -4.160 1.00 70.44 82 SER A C 1
ATOM 621 O O . SER A 1 82 ? 12.612 -4.558 -4.908 1.00 70.44 82 SER A O 1
ATOM 623 N N . PHE A 1 83 ? 10.901 -4.583 -3.466 1.00 71.56 83 PHE A N 1
ATOM 624 C CA . PHE A 1 83 ? 10.620 -3.151 -3.464 1.00 71.56 83 PHE A CA 1
ATOM 625 C C . PHE A 1 83 ? 11.617 -2.384 -2.583 1.00 71.56 83 PHE A C 1
ATOM 627 O O . PHE A 1 83 ? 11.251 -1.656 -1.670 1.00 71.56 83 PHE A O 1
ATOM 634 N N . SER A 1 84 ? 12.918 -2.531 -2.823 1.00 62.22 84 SER A N 1
ATOM 635 C CA . SER A 1 84 ? 13.904 -1.766 -2.057 1.00 62.22 84 SER A CA 1
ATOM 636 C C . SER A 1 84 ? 13.967 -0.323 -2.569 1.00 62.22 84 SER A C 1
ATOM 638 O O . SER A 1 84 ? 14.662 0.004 -3.527 1.00 62.22 84 SER A O 1
ATOM 640 N N . VAL A 1 85 ? 13.226 0.584 -1.926 1.00 59.78 85 VAL A N 1
ATOM 641 C CA . VAL A 1 85 ? 13.517 2.017 -2.056 1.00 59.78 85 VAL A CA 1
ATOM 642 C C . VAL A 1 85 ? 14.821 2.267 -1.299 1.00 59.78 85 VAL A C 1
ATOM 644 O O . VAL A 1 85 ? 14.842 2.039 -0.080 1.00 59.78 85 VAL A O 1
ATOM 647 N N . PRO A 1 86 ? 15.904 2.715 -1.964 1.00 55.59 86 PRO A N 1
ATOM 648 C CA . PRO A 1 86 ? 17.192 2.904 -1.310 1.00 55.59 86 PRO A CA 1
ATOM 649 C C . PRO A 1 86 ? 17.038 3.840 -0.102 1.00 55.59 86 PRO A C 1
ATOM 651 O O . PRO A 1 86 ? 16.700 5.014 -0.236 1.00 55.59 86 PRO A O 1
ATOM 654 N N . GLY A 1 87 ? 17.238 3.280 1.097 1.00 57.66 87 GLY A N 1
ATOM 655 C CA . GLY A 1 87 ? 17.210 3.996 2.375 1.00 57.66 87 GLY A CA 1
ATOM 656 C C . GLY A 1 87 ? 15.836 4.226 3.025 1.00 57.66 87 GLY A C 1
ATOM 657 O O . GLY A 1 87 ? 15.786 4.948 4.020 1.00 57.66 87 GLY A O 1
ATOM 658 N N . ARG A 1 88 ? 14.727 3.665 2.509 1.00 60.84 88 ARG A N 1
ATOM 659 C CA . ARG A 1 88 ? 13.370 3.919 3.058 1.00 60.84 88 ARG A CA 1
ATOM 660 C C . ARG A 1 88 ? 12.513 2.687 3.339 1.00 60.84 88 ARG A C 1
ATOM 662 O O . ARG A 1 88 ? 11.614 2.788 4.170 1.00 60.84 88 ARG A O 1
ATOM 669 N N . LEU A 1 89 ? 12.779 1.538 2.711 1.00 69.06 89 LEU A N 1
ATOM 670 C CA . LEU A 1 89 ? 12.063 0.313 3.065 1.00 69.06 89 LEU A CA 1
ATOM 671 C C . LEU A 1 89 ? 12.761 -0.415 4.210 1.00 69.06 89 LEU A C 1
ATOM 673 O O . LEU A 1 89 ? 13.787 -1.062 4.014 1.00 69.06 89 LEU A O 1
ATOM 677 N N . SER A 1 90 ? 12.195 -0.312 5.412 1.00 73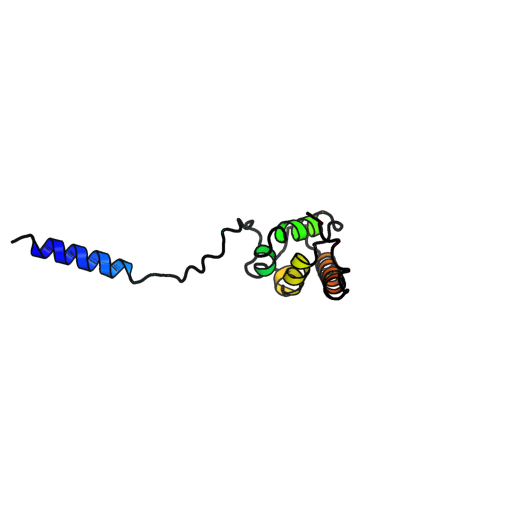.25 90 SER A N 1
ATOM 678 C CA . SER A 1 90 ? 12.548 -1.206 6.511 1.00 73.25 90 SER A CA 1
ATOM 679 C C . SER A 1 90 ? 11.521 -2.345 6.591 1.00 73.25 90 SER A C 1
ATOM 681 O O . SER A 1 90 ? 10.323 -2.095 6.420 1.00 73.25 90 SER A O 1
ATOM 683 N N . PRO A 1 91 ? 11.944 -3.588 6.892 1.00 78.38 91 PRO A N 1
ATOM 684 C CA . PRO A 1 91 ? 11.017 -4.700 7.122 1.00 78.38 91 PRO A CA 1
ATOM 685 C C . PRO A 1 91 ? 9.954 -4.374 8.183 1.00 78.38 91 PRO A C 1
ATOM 687 O O . PRO A 1 91 ? 8.801 -4.778 8.060 1.00 78.38 91 PRO A O 1
ATOM 690 N N . GLY A 1 92 ? 10.320 -3.571 9.190 1.00 83.12 92 GLY A N 1
ATOM 691 C CA . GLY A 1 92 ? 9.395 -3.092 10.215 1.00 83.12 92 GLY A CA 1
ATOM 692 C C . GLY A 1 92 ? 8.279 -2.19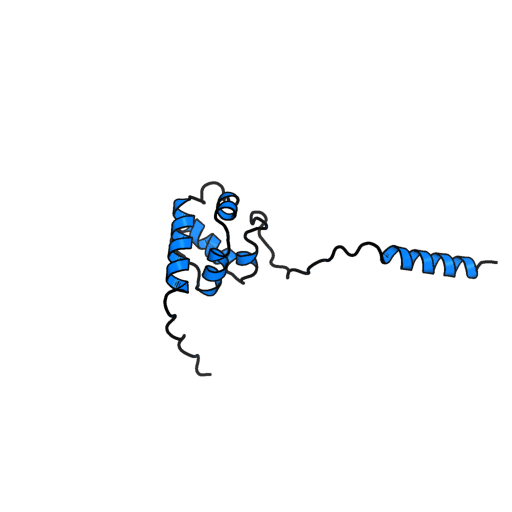9 9.667 1.00 83.12 92 GLY A C 1
ATOM 693 O O . GLY A 1 92 ? 7.138 -2.339 10.097 1.00 83.12 92 GLY A O 1
ATOM 694 N N . LEU A 1 93 ? 8.563 -1.329 8.689 1.00 85.62 93 LEU A N 1
ATOM 695 C CA . LEU A 1 93 ? 7.532 -0.476 8.091 1.00 85.62 93 LEU A CA 1
ATOM 696 C C . LEU A 1 93 ? 6.557 -1.282 7.226 1.00 85.62 93 LEU A C 1
ATOM 698 O O . LEU A 1 93 ? 5.358 -1.030 7.267 1.00 85.62 93 LEU A O 1
ATOM 702 N N . VAL A 1 94 ? 7.054 -2.275 6.481 1.00 86.38 94 VAL A N 1
ATOM 703 C CA . VAL A 1 94 ? 6.199 -3.199 5.712 1.00 86.38 94 VAL A CA 1
ATOM 704 C C . VAL A 1 94 ? 5.282 -3.978 6.654 1.00 86.38 94 VAL A C 1
ATOM 706 O O . VAL A 1 94 ? 4.082 -4.080 6.415 1.00 86.38 94 VAL A O 1
ATOM 709 N N . HIS A 1 95 ? 5.825 -4.477 7.766 1.00 88.94 95 HIS A N 1
ATOM 710 C 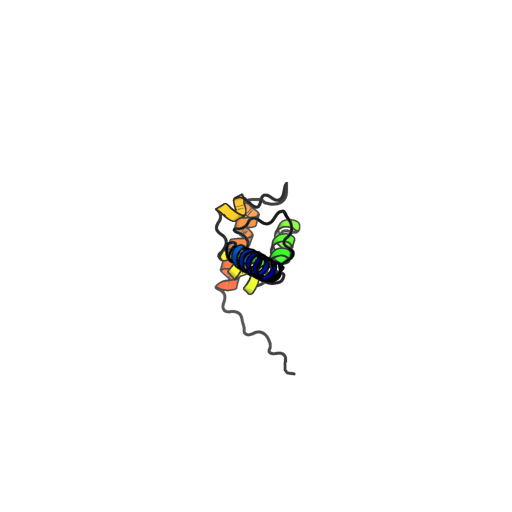CA . HIS A 1 95 ? 5.030 -5.164 8.777 1.00 88.94 95 HIS A CA 1
ATOM 711 C C . HIS A 1 95 ? 3.965 -4.245 9.396 1.00 88.94 95 HIS A C 1
ATOM 713 O O . HIS A 1 95 ? 2.810 -4.643 9.536 1.00 88.94 95 HIS A O 1
ATOM 719 N N . GLN A 1 96 ? 4.326 -3.001 9.720 1.00 90.69 96 GLN A N 1
ATOM 720 C CA . GLN A 1 96 ? 3.393 -1.998 10.235 1.00 90.69 96 GLN A CA 1
ATOM 721 C C . GLN A 1 96 ? 2.265 -1.704 9.235 1.00 90.69 96 GLN A C 1
ATOM 723 O O . GLN A 1 96 ? 1.102 -1.648 9.632 1.00 90.69 96 GLN A O 1
ATOM 728 N N . LEU A 1 97 ? 2.596 -1.555 7.949 1.00 90.31 97 LEU A N 1
ATOM 729 C CA . LEU A 1 97 ? 1.628 -1.352 6.874 1.00 90.31 97 LEU A CA 1
ATOM 730 C C . LEU A 1 97 ? 0.637 -2.520 6.786 1.00 90.31 97 LEU A C 1
ATOM 732 O O . LEU A 1 97 ? -0.571 -2.301 6.817 1.00 90.31 97 LEU A O 1
ATOM 736 N N . ASN A 1 98 ? 1.143 -3.754 6.738 1.00 90.62 98 ASN A N 1
ATOM 737 C CA . ASN A 1 98 ? 0.311 -4.955 6.653 1.00 90.62 98 ASN A CA 1
ATOM 738 C C . ASN A 1 98 ? -0.578 -5.127 7.889 1.00 90.62 98 ASN A C 1
ATOM 740 O O . ASN A 1 98 ? -1.755 -5.448 7.752 1.00 90.62 98 ASN A O 1
ATOM 744 N N . SER A 1 99 ? -0.043 -4.876 9.086 1.00 92.19 99 SER A N 1
ATOM 745 C CA . SER A 1 99 ? -0.804 -4.949 10.338 1.00 92.19 99 SER A CA 1
ATOM 746 C C . SER A 1 99 ? -1.946 -3.929 10.369 1.00 92.19 99 SER A C 1
ATOM 748 O O . SER A 1 99 ? -3.090 -4.279 10.662 1.00 92.19 99 SER A O 1
ATOM 750 N N . TYR A 1 100 ? -1.667 -2.682 9.980 1.00 92.75 100 TYR A N 1
ATOM 751 C CA . TYR A 1 100 ? -2.690 -1.648 9.854 1.00 92.75 100 TYR A CA 1
ATOM 752 C C . TYR A 1 100 ? -3.760 -2.024 8.822 1.00 92.75 100 TYR A C 1
ATOM 754 O O . TYR A 1 100 ? -4.953 -1.932 9.109 1.00 92.75 100 TYR A O 1
ATOM 762 N N . CYS A 1 101 ? -3.347 -2.490 7.643 1.00 93.25 101 CYS A N 1
ATOM 763 C CA . CYS A 1 101 ? -4.280 -2.871 6.592 1.00 93.25 101 CYS A CA 1
ATOM 764 C C . CYS A 1 101 ? -5.158 -4.055 6.992 1.00 93.25 101 CYS A C 1
ATOM 766 O O . CYS A 1 101 ? -6.368 -4.019 6.777 1.00 93.25 101 CYS A O 1
ATOM 768 N N . ALA A 1 102 ? -4.581 -5.064 7.646 1.00 93.88 102 ALA A N 1
ATOM 769 C CA . ALA A 1 102 ? -5.340 -6.176 8.199 1.00 93.88 102 ALA A CA 1
ATOM 770 C C . ALA A 1 102 ? -6.361 -5.685 9.231 1.00 93.88 102 ALA A C 1
ATOM 772 O O . ALA A 1 102 ? -7.503 -6.135 9.216 1.00 93.88 102 ALA A O 1
ATOM 773 N N . PHE A 1 103 ? -5.988 -4.737 10.092 1.00 92.88 103 PHE A N 1
ATOM 774 C CA . PHE A 1 103 ? -6.914 -4.159 11.058 1.00 92.88 103 PHE A CA 1
ATOM 775 C C . PHE A 1 103 ? -8.092 -3.455 10.372 1.00 92.88 103 PHE A C 1
ATOM 777 O O . PHE A 1 103 ? -9.236 -3.810 10.646 1.00 92.88 103 PHE A O 1
ATOM 784 N N . ILE A 1 104 ? -7.839 -2.513 9.455 1.00 92.12 104 ILE A N 1
ATOM 785 C CA . ILE A 1 104 ? -8.920 -1.686 8.900 1.00 92.12 104 ILE A CA 1
ATOM 786 C C . ILE A 1 104 ? -9.862 -2.442 7.955 1.00 92.12 104 ILE A C 1
ATOM 788 O O . ILE A 1 104 ? -11.046 -2.120 7.904 1.00 92.12 104 ILE A O 1
ATOM 792 N N . VAL A 1 105 ? -9.359 -3.456 7.241 1.00 92.19 105 VAL A N 1
ATOM 793 C CA . VAL A 1 105 ? -10.174 -4.312 6.359 1.00 92.19 105 VAL A CA 1
ATOM 794 C C . VAL A 1 105 ? -11.084 -5.229 7.179 1.00 92.19 105 VAL A C 1
ATOM 796 O O . VAL A 1 105 ? -12.210 -5.506 6.776 1.00 92.19 105 VAL A O 1
ATOM 799 N N . ASN A 1 106 ? -10.624 -5.685 8.349 1.00 89.12 106 ASN A N 1
ATOM 800 C CA . ASN A 1 106 ? -11.410 -6.562 9.221 1.00 89.12 106 ASN A CA 1
ATOM 801 C C . ASN A 1 106 ? -12.301 -5.802 10.213 1.00 89.12 106 ASN A C 1
ATOM 803 O O . ASN A 1 106 ? -13.221 -6.391 10.784 1.00 89.12 106 ASN A O 1
ATOM 807 N N . THR A 1 107 ? -12.065 -4.510 10.446 1.00 83.25 107 THR A N 1
ATOM 808 C CA . THR A 1 107 ? -13.016 -3.688 11.197 1.00 83.25 107 THR A CA 1
ATOM 809 C C . THR A 1 107 ? -14.234 -3.376 10.332 1.00 83.25 107 THR A C 1
ATOM 811 O O . THR A 1 107 ? -14.060 -2.845 9.235 1.00 83.25 107 THR A O 1
ATOM 814 N N . PRO A 1 108 ? -15.466 -3.626 10.818 1.00 64.56 108 PRO A N 1
ATOM 815 C CA . PRO A 1 108 ? -16.672 -3.193 10.129 1.00 64.56 108 PRO A CA 1
ATOM 816 C C . PRO A 1 108 ? -16.595 -1.685 9.907 1.00 64.56 108 PRO A C 1
ATOM 818 O O . PRO A 1 108 ? -16.609 -0.904 10.863 1.00 64.56 108 PRO A O 1
ATOM 821 N N . SER A 1 109 ? -16.466 -1.274 8.649 1.00 59.97 109 SER A N 1
ATOM 822 C CA . SER A 1 109 ? -16.484 0.132 8.280 1.00 59.97 109 SER A CA 1
ATOM 823 C C . SER A 1 109 ? -17.851 0.670 8.695 1.00 59.97 109 SER A C 1
ATOM 825 O O . SER A 1 109 ? -18.880 0.206 8.200 1.00 59.97 109 SER A O 1
ATOM 827 N N . ALA A 1 110 ? -17.895 1.617 9.635 1.00 54.22 110 ALA A N 1
ATOM 828 C CA . ALA A 1 110 ? -19.120 2.373 9.855 1.00 54.22 110 ALA A CA 1
ATOM 829 C C . ALA A 1 110 ? -19.549 2.955 8.493 1.00 54.22 110 ALA A C 1
ATOM 831 O O . ALA A 1 110 ? -18.683 3.474 7.779 1.00 54.22 110 ALA A O 1
ATOM 832 N N . PRO A 1 111 ? -20.829 2.833 8.091 1.00 50.12 111 PRO A N 1
ATOM 833 C CA . PRO A 1 111 ? -21.265 3.285 6.779 1.00 50.12 111 PRO A CA 1
ATOM 834 C C . PRO A 1 111 ? -20.880 4.753 6.601 1.00 50.12 111 PRO A C 1
ATOM 836 O O . PRO A 1 111 ? -21.164 5.586 7.465 1.00 50.12 111 PRO A O 1
ATOM 839 N N . ALA A 1 112 ? -20.188 5.045 5.496 1.00 52.38 112 ALA A N 1
ATOM 840 C CA . ALA A 1 112 ? -19.823 6.402 5.121 1.00 52.38 112 ALA A CA 1
ATOM 841 C C . ALA A 1 112 ? -21.068 7.301 5.235 1.00 52.38 112 ALA A C 1
ATOM 843 O O . ALA A 1 112 ? -22.135 6.894 4.761 1.00 52.38 112 ALA A O 1
ATOM 844 N N . PRO A 1 113 ? -20.980 8.498 5.847 1.00 46.81 113 PRO A N 1
ATOM 845 C CA . PRO A 1 113 ? -22.080 9.448 5.836 1.00 46.81 113 PRO A CA 1
ATOM 846 C C . PRO A 1 113 ? -22.463 9.710 4.382 1.00 46.81 113 PRO A C 1
ATOM 848 O O . PRO A 1 113 ? -21.692 10.305 3.625 1.00 46.81 113 PRO A O 1
ATOM 851 N N . GLY A 1 114 ? -23.621 9.190 3.974 1.00 46.53 114 GLY A N 1
ATOM 852 C CA . GLY A 1 114 ? -24.137 9.377 2.631 1.00 46.53 114 GLY A CA 1
ATOM 853 C C . GLY A 1 114 ? -24.162 10.867 2.328 1.00 46.53 114 GLY A C 1
ATOM 854 O O . GLY A 1 114 ? -24.772 11.645 3.065 1.00 46.53 114 GLY A O 1
ATOM 855 N N . LYS A 1 115 ? -23.483 11.276 1.254 1.00 47.69 115 LYS A N 1
ATOM 856 C CA . LYS A 1 115 ? -23.742 12.580 0.656 1.00 47.69 115 LYS A CA 1
ATOM 857 C C . LYS A 1 115 ? -25.204 12.575 0.216 1.00 47.69 115 LYS A C 1
ATOM 859 O O . LYS A 1 115 ? -25.539 11.954 -0.785 1.00 47.69 115 LYS A O 1
ATOM 864 N N . MET A 1 116 ? -26.060 13.235 0.989 1.00 38.59 116 MET A N 1
ATOM 865 C CA . MET A 1 116 ? -27.349 13.705 0.501 1.00 38.59 116 MET A CA 1
ATOM 866 C C . MET A 1 116 ? -27.057 14.766 -0.562 1.00 38.59 116 MET A C 1
ATOM 868 O O . MET A 1 116 ? -26.470 15.805 -0.255 1.00 38.59 116 MET A O 1
ATOM 872 N N . GLY A 1 117 ? -27.411 14.454 -1.804 1.00 36.91 117 GLY A N 1
ATOM 873 C CA . GLY A 1 117 ? -27.420 15.347 -2.954 1.00 36.91 117 GLY A CA 1
ATOM 874 C C . GLY A 1 117 ? 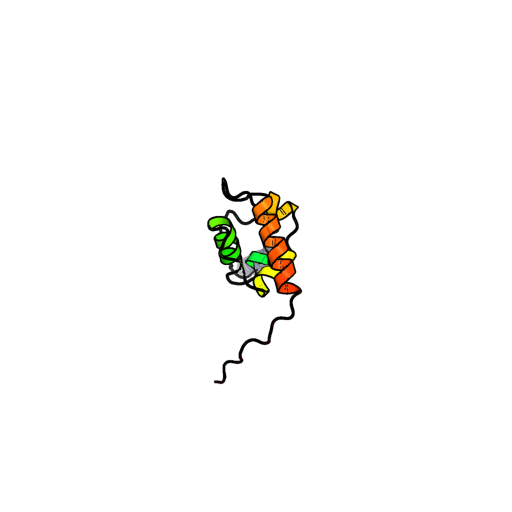-28.552 14.930 -3.869 1.00 36.91 117 GLY A C 1
ATOM 875 O O . GLY A 1 117 ? -28.606 13.718 -4.172 1.00 36.91 117 GLY A O 1
#

Radius of gyration: 23.59 Å; chains: 1; bounding box: 45×29×79 Å